Protein AF-A0A401Q6E5-F1 (afdb_monomer)

Sequence (167 aa):
METTYSIAKVCRTNKTCHPLEPDLTEIMATSNDYNELLFAWKGWRDASGKKMRTDFKRYVKLSNKAAKLNGHADTGAFWRSLYESKTFEADLENIYNQLKPLYLNLHAYVRRALHKKYGSKYVHLKGPIPAHLLGSMWAQSWNNIYKLVMPYPTASHVDATPQMVAQ

InterPro domains:
  IPR001548 Peptidase M2, peptidyl-dipeptidase A [PF01401] (1-167)
  IPR001548 Peptidase M2, peptidyl-dipeptidase A [PR00791] (92-119)
  IPR001548 Peptidase M2, peptidyl-dipeptidase A [PR00791] (127-148)
  IPR001548 Peptidase M2, peptidyl-dipeptidase A [PS52011] (1-167)
  IPR001548 Peptidase M2, peptidyl-dipeptidase A [PTHR10514] (1-167)

Radius of gyration: 21.02 Å; Cα contacts (8 Å, |Δi|>4): 144; chains: 1; bounding box: 51×47×59 Å

pLDDT: mean 96.76, std 4.0, range [72.31, 98.81]

Solvent-accessible surface area (backbone atoms only — not comparable to full-atom values): 9638 Å² total; per-residue (Å²): 97,68,67,51,53,76,70,27,51,36,65,48,96,88,67,55,64,37,35,58,77,63,53,40,49,48,45,28,33,66,60,88,49,71,65,61,26,43,47,48,43,50,35,45,42,61,49,25,55,62,70,35,51,65,58,50,57,52,47,54,55,51,45,28,50,53,22,42,76,71,77,27,90,26,44,68,54,48,62,53,52,77,69,75,50,95,51,52,71,59,54,52,52,51,55,49,60,69,44,41,66,59,50,52,53,52,49,52,54,46,44,51,34,48,22,71,73,66,30,69,93,71,31,48,92,89,56,75,74,63,61,51,76,29,23,25,82,76,44,84,51,55,72,53,40,40,88,66,58,55,91,59,85,84,59,88,75,96,72,61,64,70,65,61,74,73,108

Mean predicted aligned error: 3.94 Å

Foldseek 3Di:
DVVQQQPFWFADPVRDTHHVPPGLLCQLLADLDPVSLVSSLVSSCVRRVVVCVVVVVVVQVVQQVVCVVVPANGNVRVVVCVVVDPCVVVVVVVVCVVCVVVVVVVQLLVLVLNCVSVHCVQGPSPDGHDQSNQNGSRNPHNVSCCVSRPPDNPDDDDDCVVVVVVD

Organism: Scyliorhinus torazame (NCBI:txid75743)

Secondary structure (DSSP, 8-state):
-HHHHHT-EEE-TTS-EEEIIIIIHHHHHH---HHHHHHHHHHHIIIIIHHHHHHHHHHHHHHHHHHHHTT-SSHHHHHHHTT--TTHHHHHHHHHHHHHHHHHHHHHHHHHHHHHHH-TTT--TTSPPPTTSSSSTTSS--GGGHHHH-S-TTSPP---HHHHHT-

Structure (mmCIF, N/CA/C/O backbone):
data_AF-A0A401Q6E5-F1
#
_entry.id   AF-A0A401Q6E5-F1
#
loop_
_atom_site.group_PDB
_atom_site.id
_atom_site.type_symbol
_atom_site.label_atom_id
_atom_site.label_alt_id
_atom_site.label_comp_id
_atom_site.label_asym_id
_atom_site.label_entity_id
_atom_site.label_seq_id
_atom_site.pdbx_PDB_ins_code
_atom_site.Cartn_x
_atom_site.Cartn_y
_atom_site.Cartn_z
_atom_site.occupancy
_atom_site.B_iso_or_equiv
_atom_site.auth_seq_id
_atom_site.auth_comp_id
_atom_site.auth_asym_id
_atom_site.auth_atom_id
_atom_site.pdbx_PDB_model_num
ATOM 1 N N . MET A 1 1 ? -2.083 7.862 -17.997 1.00 95.62 1 MET A N 1
ATOM 2 C CA . MET A 1 1 ? -1.794 7.318 -16.645 1.00 95.62 1 MET A CA 1
ATOM 3 C C . MET A 1 1 ? -1.653 8.400 -15.579 1.00 95.62 1 MET A C 1
ATOM 5 O O . MET A 1 1 ? -2.499 8.408 -14.701 1.00 95.62 1 MET A O 1
ATOM 9 N N . GLU A 1 2 ? -0.681 9.320 -15.642 1.00 96.88 2 GLU A N 1
ATOM 10 C CA . GLU A 1 2 ? -0.496 10.370 -14.611 1.00 96.88 2 GLU A CA 1
ATOM 11 C C . GLU A 1 2 ? -1.758 11.200 -14.356 1.00 96.88 2 GLU A C 1
ATOM 13 O O . GLU A 1 2 ? -2.284 11.190 -13.250 1.00 96.88 2 GLU A O 1
ATOM 18 N N . THR A 1 3 ? -2.328 11.826 -15.392 1.00 97.19 3 THR A N 1
ATOM 19 C CA . THR A 1 3 ? -3.578 12.590 -15.258 1.00 97.19 3 THR A CA 1
ATOM 20 C C . THR A 1 3 ? -4.710 11.729 -14.704 1.00 97.19 3 THR A C 1
ATOM 22 O O . THR A 1 3 ? -5.419 12.161 -13.806 1.00 97.19 3 THR A O 1
ATOM 25 N N . THR A 1 4 ? -4.853 10.489 -15.193 1.00 96.75 4 THR A N 1
ATOM 26 C CA . THR A 1 4 ? -5.862 9.529 -14.713 1.00 96.75 4 THR A CA 1
ATOM 27 C C . THR A 1 4 ? -5.736 9.268 -13.217 1.00 96.75 4 THR A C 1
ATOM 29 O O . THR A 1 4 ? -6.756 9.136 -12.548 1.00 96.75 4 THR A O 1
ATOM 32 N N . TYR A 1 5 ? -4.508 9.185 -12.705 1.00 97.38 5 TYR A N 1
ATOM 33 C CA . TYR A 1 5 ? -4.236 9.039 -11.284 1.00 97.38 5 TYR A CA 1
ATOM 34 C C . TYR A 1 5 ? -4.592 10.325 -10.532 1.00 97.38 5 TYR A C 1
ATOM 36 O O . TYR A 1 5 ? -5.429 10.288 -9.637 1.00 97.38 5 TYR A O 1
ATOM 44 N N . SER A 1 6 ? -4.039 11.470 -10.935 1.00 96.75 6 SER A N 1
ATOM 45 C CA . SER A 1 6 ? -4.152 12.726 -10.181 1.00 96.75 6 SER A CA 1
ATOM 46 C C . SER A 1 6 ? -5.573 13.288 -10.102 1.00 96.75 6 SER A C 1
ATOM 48 O O . SER A 1 6 ? -5.916 13.926 -9.112 1.00 96.75 6 SER A O 1
ATOM 50 N N . ILE A 1 7 ? -6.415 13.064 -11.119 1.00 97.31 7 ILE A N 1
ATOM 51 C CA . ILE A 1 7 ? -7.795 13.589 -11.135 1.00 97.31 7 ILE A CA 1
ATOM 52 C C . ILE A 1 7 ? -8.842 12.574 -10.664 1.00 97.31 7 ILE A C 1
ATOM 54 O O . ILE A 1 7 ? -10.031 12.902 -10.628 1.00 97.31 7 ILE A O 1
ATOM 58 N N . ALA A 1 8 ? -8.450 11.330 -10.371 1.00 97.94 8 ALA A N 1
ATOM 59 C CA . ALA A 1 8 ? -9.398 10.314 -9.935 1.00 97.94 8 ALA A CA 1
ATOM 60 C C . ALA A 1 8 ? -10.039 10.711 -8.599 1.00 97.94 8 ALA A C 1
ATOM 62 O O . ALA A 1 8 ? -9.389 11.221 -7.689 1.00 97.94 8 ALA A O 1
ATOM 63 N N . LYS A 1 9 ? -11.342 10.447 -8.487 1.00 98.12 9 LYS A N 1
ATOM 64 C CA . LYS A 1 9 ? -12.130 10.678 -7.277 1.00 98.12 9 LYS A CA 1
ATOM 65 C C . LYS A 1 9 ? -13.053 9.494 -7.035 1.00 98.12 9 LYS A C 1
ATOM 67 O O . LYS A 1 9 ? -13.509 8.855 -7.987 1.00 98.12 9 LYS A O 1
ATOM 72 N N . VAL A 1 10 ? -13.347 9.227 -5.770 1.00 98.19 10 VAL A N 1
ATOM 73 C CA . VAL A 1 10 ? -14.247 8.159 -5.332 1.00 98.19 10 VAL A CA 1
ATOM 74 C C . VAL A 1 10 ? -15.513 8.786 -4.774 1.00 98.19 10 VAL A C 1
ATOM 76 O O . VAL A 1 10 ? -15.467 9.532 -3.801 1.00 98.19 10 VAL A O 1
ATOM 79 N N . CYS A 1 11 ? -16.651 8.494 -5.395 1.00 97.44 11 CYS A N 1
ATOM 80 C CA . CYS A 1 11 ? -17.917 9.124 -5.042 1.00 97.44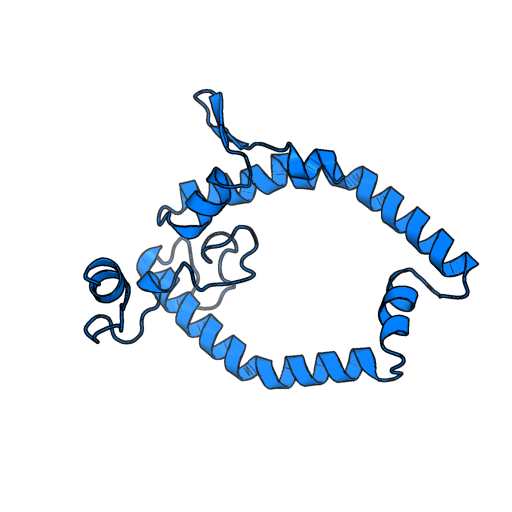 11 CYS A CA 1
ATOM 81 C C . CYS A 1 11 ? -18.787 8.216 -4.169 1.00 97.44 11 CYS A C 1
ATOM 83 O O . CYS A 1 11 ? -18.932 7.023 -4.437 1.00 97.44 11 CYS A O 1
ATOM 85 N N . ARG A 1 12 ? -19.386 8.803 -3.133 1.00 95.19 12 ARG A N 1
ATOM 86 C CA . ARG A 1 12 ? -20.440 8.197 -2.314 1.00 95.19 12 ARG A CA 1
ATOM 87 C C . ARG A 1 12 ? -21.785 8.253 -3.055 1.00 95.19 12 ARG A C 1
ATOM 89 O O . ARG A 1 12 ? -21.942 8.958 -4.052 1.00 95.19 12 ARG A O 1
ATOM 96 N N . THR A 1 13 ? -22.781 7.527 -2.549 1.00 92.69 13 THR A N 1
ATOM 97 C CA . THR A 1 13 ? -24.141 7.472 -3.128 1.00 92.69 13 THR A CA 1
ATOM 98 C C . THR A 1 13 ? -24.848 8.829 -3.139 1.00 92.69 13 THR A C 1
ATOM 100 O O . THR A 1 13 ? -25.616 9.117 -4.052 1.00 92.69 13 THR A O 1
ATOM 103 N N . ASN A 1 14 ? -24.534 9.699 -2.179 1.00 93.19 14 ASN A N 1
ATOM 104 C CA . ASN A 1 14 ? -25.024 11.077 -2.093 1.00 93.19 14 ASN A CA 1
ATOM 105 C C . ASN A 1 14 ? -24.293 12.061 -3.037 1.00 93.19 14 ASN A C 1
ATOM 107 O O . ASN A 1 14 ? -24.458 13.268 -2.898 1.00 93.19 14 ASN A O 1
ATOM 111 N N . LYS A 1 15 ? -23.482 11.559 -3.981 1.00 92.06 15 LYS A N 1
ATOM 112 C CA . LYS A 1 15 ? -22.684 12.326 -4.956 1.00 92.06 15 LYS A CA 1
ATOM 113 C C . LYS A 1 15 ? -21.513 13.135 -4.377 1.00 92.06 15 LYS A C 1
ATOM 115 O O . LYS A 1 15 ? -20.850 13.838 -5.134 1.00 92.06 15 LYS A O 1
ATOM 120 N N . THR A 1 16 ? -21.187 13.007 -3.090 1.00 96.00 16 THR A N 1
ATOM 121 C CA . THR A 1 16 ? -19.937 13.564 -2.546 1.00 96.00 16 THR A CA 1
ATOM 122 C C . THR A 1 16 ? -18.746 12.752 -3.057 1.00 96.00 16 THR A C 1
ATOM 124 O O . THR A 1 16 ? -18.722 11.533 -2.879 1.00 96.00 16 THR A O 1
ATOM 127 N N . CYS A 1 17 ? -17.759 13.404 -3.674 1.00 97.62 17 CYS A N 1
ATOM 128 C CA . CYS A 1 17 ? -16.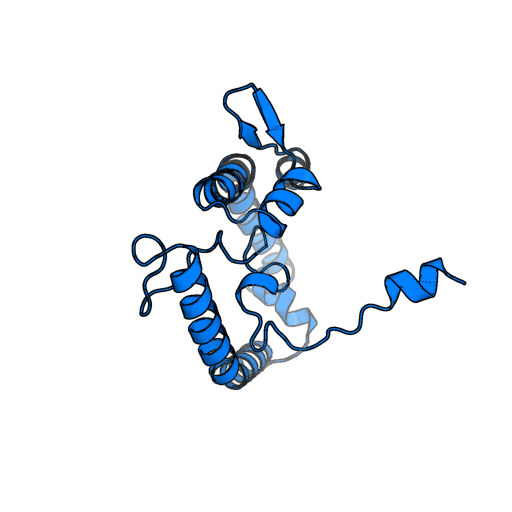598 12.747 -4.276 1.00 97.62 17 CYS A CA 1
ATOM 129 C C . CYS A 1 17 ? -15.294 13.133 -3.577 1.00 97.62 17 CYS A C 1
ATOM 131 O O . CYS A 1 17 ? -14.985 14.313 -3.473 1.00 97.62 17 CYS A O 1
ATOM 133 N N . HIS A 1 18 ? -14.519 12.119 -3.202 1.00 98.06 18 HIS A N 1
ATOM 134 C CA . HIS A 1 18 ? -13.276 12.223 -2.442 1.00 98.06 18 HIS A CA 1
ATOM 135 C C . HIS A 1 18 ? -12.073 12.018 -3.385 1.00 98.06 18 HIS A C 1
ATOM 137 O O . HIS A 1 18 ? -11.964 10.930 -3.969 1.00 98.06 18 HIS A O 1
ATOM 143 N N . PRO A 1 19 ? -11.208 13.023 -3.629 1.00 98.19 19 PRO A N 1
ATOM 144 C CA . PRO A 1 19 ? -9.896 12.812 -4.244 1.00 98.19 19 PRO A CA 1
ATOM 145 C C . PRO A 1 19 ? -8.984 11.969 -3.341 1.00 98.19 19 PRO A C 1
ATOM 147 O O . PRO A 1 19 ? -9.296 11.725 -2.178 1.00 98.19 19 PRO A O 1
ATOM 150 N N . LEU A 1 20 ? -7.846 11.515 -3.878 1.00 98.25 20 LEU A N 1
ATOM 151 C CA . LEU A 1 20 ? -6.863 10.780 -3.076 1.00 98.25 20 LEU A CA 1
ATOM 152 C C . LEU A 1 20 ? -6.358 11.622 -1.901 1.00 98.25 20 LEU A C 1
ATOM 154 O O . LEU A 1 20 ? -6.463 11.196 -0.757 1.00 98.25 20 LEU A O 1
ATOM 158 N N . GLU A 1 21 ? -5.847 12.810 -2.215 1.00 96.88 21 GLU A N 1
ATOM 159 C CA . GLU A 1 21 ? -5.317 13.760 -1.244 1.00 96.88 21 GLU A CA 1
ATOM 160 C C . GLU A 1 21 ? -6.247 14.980 -1.135 1.00 96.88 21 GLU A C 1
ATOM 162 O O . GLU A 1 21 ? -6.649 15.514 -2.178 1.00 96.88 21 GLU A O 1
ATOM 167 N N . PRO A 1 22 ? -6.559 15.454 0.086 1.00 97.06 22 PRO A N 1
ATOM 168 C CA . PRO A 1 22 ? -6.271 14.808 1.376 1.00 97.06 22 PRO A CA 1
ATOM 169 C C . PRO A 1 22 ? -7.301 13.723 1.756 1.00 97.06 22 PRO A C 1
ATOM 171 O O . PRO A 1 22 ? -7.005 12.856 2.571 1.00 97.06 22 PRO A O 1
ATOM 174 N N . ASP A 1 23 ? -8.496 13.750 1.157 1.00 98.31 23 ASP A N 1
ATOM 175 C CA . ASP A 1 23 ? -9.701 13.098 1.685 1.00 98.31 23 ASP A CA 1
ATOM 176 C C . ASP A 1 23 ? -9.571 11.577 1.888 1.00 98.31 23 ASP A C 1
ATOM 178 O O . ASP A 1 23 ? -9.779 11.068 2.991 1.00 98.31 23 ASP A O 1
ATOM 182 N N . LEU A 1 24 ? -9.240 10.808 0.841 1.00 98.50 24 LEU A N 1
ATOM 183 C CA . LEU A 1 24 ? -9.123 9.350 0.980 1.00 98.50 24 LEU A CA 1
ATOM 184 C C . LEU A 1 24 ? -7.921 8.957 1.841 1.00 98.50 24 LEU A C 1
ATOM 186 O O . LEU A 1 24 ? -8.002 7.962 2.562 1.00 98.50 24 LEU A O 1
ATOM 190 N N . THR A 1 25 ? -6.821 9.708 1.777 1.00 98.31 25 THR A N 1
ATOM 191 C CA . THR A 1 25 ? -5.650 9.497 2.636 1.00 98.31 25 THR A CA 1
ATOM 192 C C . THR A 1 25 ? -6.012 9.696 4.108 1.00 98.31 25 THR A C 1
ATOM 194 O O . THR A 1 25 ? -5.670 8.846 4.932 1.00 98.31 25 THR A O 1
ATOM 197 N N . GLU A 1 26 ? -6.782 10.732 4.439 1.00 98.25 26 GLU A N 1
ATOM 198 C CA . GLU A 1 26 ? -7.286 10.985 5.791 1.00 98.25 26 GLU A CA 1
ATOM 199 C C . GLU A 1 26 ? -8.240 9.881 6.260 1.00 98.25 26 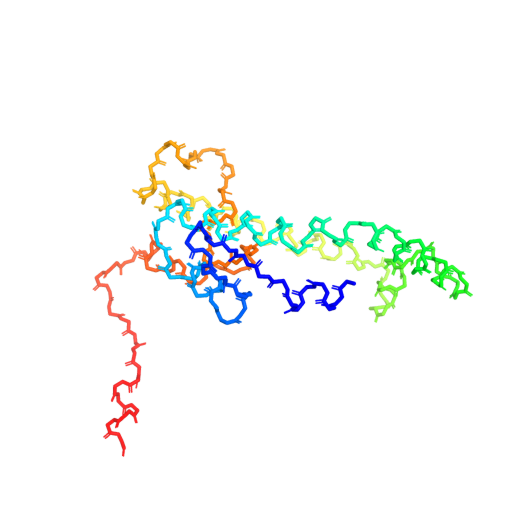GLU A C 1
ATOM 201 O O . GLU A 1 26 ? -8.066 9.354 7.363 1.00 98.25 26 GLU A O 1
ATOM 206 N N . ILE A 1 27 ? -9.187 9.452 5.413 1.00 98.44 27 ILE A N 1
ATOM 207 C CA . ILE A 1 27 ? -10.081 8.322 5.716 1.00 98.44 27 ILE A CA 1
ATOM 208 C C . ILE A 1 27 ? -9.264 7.066 6.042 1.00 98.44 27 ILE A C 1
ATOM 210 O O . ILE A 1 27 ? -9.503 6.422 7.064 1.00 98.44 27 ILE A O 1
ATOM 214 N N . MET A 1 28 ? -8.283 6.721 5.200 1.00 98.56 28 MET A N 1
ATOM 215 C CA . MET A 1 28 ? -7.445 5.535 5.403 1.00 98.56 28 MET A CA 1
ATOM 216 C C . MET A 1 28 ? -6.567 5.634 6.655 1.00 98.56 28 MET A C 1
ATOM 218 O O . MET A 1 28 ? -6.234 4.599 7.229 1.00 98.56 28 MET A O 1
ATOM 222 N N . ALA A 1 29 ? -6.168 6.842 7.060 1.00 98.19 29 ALA A N 1
ATOM 223 C CA . ALA A 1 29 ? -5.313 7.075 8.219 1.00 98.19 29 ALA A CA 1
ATOM 224 C C . ALA A 1 29 ? -6.081 7.085 9.549 1.00 98.19 29 ALA A C 1
ATOM 226 O O . ALA A 1 29 ? -5.530 6.678 10.571 1.00 98.19 29 ALA A O 1
ATOM 227 N N . THR A 1 30 ? -7.327 7.561 9.554 1.00 97.75 30 THR A N 1
ATOM 228 C CA . THR A 1 30 ? -8.047 7.902 10.794 1.00 97.75 30 THR A CA 1
ATOM 229 C C . THR A 1 30 ? -9.266 7.025 11.070 1.00 97.75 30 THR A C 1
ATOM 231 O O . THR A 1 30 ? -9.608 6.819 12.240 1.00 97.75 30 THR A O 1
ATOM 234 N N . SER A 1 31 ? -9.915 6.481 10.033 1.00 98.00 31 SER A N 1
ATOM 235 C CA . SER A 1 31 ? -11.118 5.673 10.216 1.00 98.00 31 SER A CA 1
ATOM 236 C C . SER A 1 31 ? -10.795 4.325 10.858 1.00 98.00 31 SER A C 1
ATOM 238 O O . SER A 1 31 ? -9.783 3.682 10.586 1.00 98.00 31 SER A O 1
ATOM 240 N N . ASN A 1 32 ? -11.704 3.889 11.725 1.00 97.31 32 ASN A N 1
ATOM 241 C CA . ASN A 1 32 ? -11.696 2.573 12.356 1.00 97.31 32 ASN A CA 1
ATOM 242 C C . ASN A 1 32 ? -12.922 1.740 11.948 1.00 97.31 32 ASN A C 1
ATOM 244 O O . ASN A 1 32 ? -13.187 0.704 12.565 1.00 97.31 32 ASN A O 1
ATOM 248 N N . ASP A 1 33 ? -13.694 2.209 10.962 1.00 98.38 33 ASP A N 1
ATOM 249 C CA . ASP A 1 33 ? -14.826 1.482 10.398 1.00 98.38 33 ASP A CA 1
ATOM 250 C C . ASP A 1 33 ? -14.364 0.622 9.216 1.00 98.38 33 ASP A C 1
ATOM 252 O O . ASP A 1 33 ? -13.783 1.101 8.242 1.00 98.38 33 ASP A O 1
ATOM 256 N N . TYR A 1 34 ? -14.635 -0.680 9.299 1.00 98.50 34 TYR A N 1
ATOM 257 C CA . TYR A 1 34 ? -14.203 -1.641 8.285 1.00 98.50 34 TYR A CA 1
ATOM 258 C C . TYR A 1 34 ? -14.768 -1.318 6.893 1.00 98.50 34 TYR A C 1
ATOM 260 O O . TYR A 1 34 ? -14.056 -1.405 5.892 1.00 98.50 34 TYR A O 1
ATOM 268 N N . ASN A 1 35 ? -16.050 -0.953 6.815 1.00 98.31 35 ASN A N 1
ATOM 269 C CA . ASN A 1 35 ? -16.732 -0.726 5.544 1.00 98.31 35 ASN A CA 1
ATOM 270 C C . ASN A 1 35 ? -16.318 0.605 4.915 1.00 98.31 35 ASN A C 1
ATOM 272 O O . ASN A 1 35 ? -16.223 0.688 3.692 1.00 98.31 35 ASN A O 1
ATOM 276 N N . GLU A 1 36 ? -16.039 1.625 5.723 1.00 98.44 36 GLU A N 1
ATOM 277 C CA . GLU A 1 36 ? -15.510 2.903 5.256 1.00 98.44 36 GLU A CA 1
ATOM 278 C C . GLU A 1 36 ? -14.103 2.753 4.670 1.00 98.44 36 GLU A C 1
ATOM 280 O O . GLU A 1 36 ? -13.845 3.210 3.552 1.00 98.44 36 GLU A O 1
ATOM 285 N N . LEU A 1 37 ? -13.222 2.026 5.362 1.00 98.75 37 LEU A N 1
ATOM 286 C CA . LEU A 1 37 ? -11.890 1.696 4.855 1.00 98.75 37 LEU A CA 1
ATOM 287 C C . LEU A 1 37 ? -11.972 0.869 3.565 1.00 98.75 37 LEU A C 1
ATOM 289 O O . LEU A 1 37 ? -11.250 1.128 2.600 1.00 98.75 37 LEU A O 1
ATOM 293 N N . LEU A 1 38 ? -12.884 -0.107 3.505 1.00 98.69 38 LEU A N 1
ATOM 294 C CA . LEU A 1 38 ? -13.104 -0.911 2.304 1.00 98.69 38 LEU A CA 1
ATOM 295 C C . LEU A 1 38 ? -13.640 -0.068 1.137 1.00 98.69 38 LEU A C 1
ATOM 297 O O . LEU A 1 38 ? -13.192 -0.251 0.002 1.00 98.69 38 LEU A O 1
ATOM 301 N N . PHE A 1 39 ? -14.567 0.857 1.400 1.00 98.44 39 PHE A N 1
ATOM 302 C CA . PHE A 1 39 ? -15.084 1.808 0.415 1.00 98.44 39 PHE A CA 1
ATOM 303 C C . PHE A 1 39 ? -13.949 2.635 -0.193 1.00 98.44 39 PHE A C 1
ATOM 305 O O . PHE A 1 39 ? -13.812 2.658 -1.418 1.00 98.44 39 PHE A O 1
ATOM 312 N N . ALA A 1 40 ? -13.107 3.251 0.640 1.00 98.62 40 ALA A N 1
ATOM 313 C CA . ALA A 1 40 ? -11.988 4.068 0.183 1.00 98.62 40 ALA A CA 1
ATOM 314 C C . ALA A 1 40 ? -10.975 3.235 -0.620 1.00 98.62 40 ALA A C 1
ATOM 316 O O . ALA A 1 40 ? -10.643 3.569 -1.760 1.00 98.62 40 ALA A O 1
ATOM 317 N N . TRP A 1 41 ? -10.543 2.098 -0.068 1.00 98.81 41 TRP A N 1
ATOM 318 C CA . TRP A 1 41 ? -9.529 1.232 -0.671 1.00 98.81 41 TRP A CA 1
ATOM 319 C C . TRP A 1 41 ? -9.963 0.643 -2.014 1.00 98.81 41 TRP A C 1
ATOM 321 O O . TRP A 1 41 ? -9.188 0.643 -2.981 1.00 98.81 41 TRP A O 1
ATOM 331 N N . LYS A 1 42 ? -11.193 0.119 -2.083 1.00 98.69 42 LYS A N 1
ATOM 332 C CA . LYS A 1 42 ? -11.742 -0.493 -3.298 1.00 98.69 42 LYS A CA 1
ATOM 333 C C . LYS A 1 42 ? -12.106 0.583 -4.311 1.00 98.69 42 LYS A C 1
ATOM 335 O O . LYS A 1 42 ? -11.708 0.483 -5.470 1.00 98.69 42 LYS A O 1
ATOM 340 N N . GLY A 1 43 ? -12.803 1.626 -3.863 1.00 98.31 43 GLY A N 1
ATOM 341 C CA . GLY A 1 43 ? -13.217 2.742 -4.701 1.00 98.31 43 GLY A CA 1
ATOM 342 C C . GLY A 1 43 ? -12.033 3.392 -5.404 1.00 98.31 43 GLY A C 1
ATOM 343 O O . GLY A 1 43 ? -12.107 3.638 -6.606 1.00 98.31 43 GLY A O 1
ATOM 344 N N . TRP A 1 44 ? -10.905 3.580 -4.708 1.00 98.50 44 TRP A N 1
ATOM 345 C CA . TRP A 1 44 ? -9.699 4.136 -5.320 1.00 98.50 44 TRP A CA 1
ATOM 346 C C . TRP A 1 44 ? -9.178 3.263 -6.463 1.00 98.50 44 TRP A C 1
ATOM 348 O O . TRP A 1 44 ? -8.902 3.762 -7.554 1.00 98.50 44 TRP A O 1
ATOM 358 N N . ARG A 1 45 ? -9.096 1.945 -6.249 1.00 98.50 45 ARG A N 1
ATOM 359 C CA . ARG A 1 45 ? -8.639 0.976 -7.260 1.00 98.50 45 ARG A CA 1
ATOM 360 C C . ARG A 1 45 ? -9.570 0.914 -8.470 1.00 98.50 45 ARG A C 1
ATOM 362 O O . ARG A 1 45 ? -9.089 0.794 -9.599 1.00 98.50 45 ARG A O 1
ATOM 369 N N . ASP A 1 46 ? -10.874 1.043 -8.249 1.00 98.12 46 ASP A N 1
ATOM 370 C CA . ASP A 1 46 ? -11.880 1.084 -9.312 1.00 98.12 46 ASP A CA 1
ATOM 371 C C . ASP A 1 46 ? -11.822 2.400 -10.110 1.00 98.12 46 ASP A C 1
ATOM 373 O O . ASP A 1 46 ? -11.901 2.385 -11.342 1.00 98.12 46 ASP A O 1
ATOM 377 N N . ALA A 1 47 ? -11.648 3.538 -9.431 1.00 97.62 47 ALA A N 1
ATOM 378 C CA . ALA A 1 47 ? -11.649 4.864 -10.045 1.00 97.62 47 ALA A CA 1
ATOM 379 C C . ALA A 1 47 ? -10.348 5.194 -10.794 1.00 97.62 47 ALA A C 1
ATOM 381 O O . ALA A 1 47 ? -10.411 5.872 -11.825 1.00 97.62 47 ALA A O 1
ATOM 382 N N . SER A 1 48 ? -9.200 4.713 -10.299 1.00 96.81 48 SER A N 1
ATOM 383 C CA . SER A 1 48 ? -7.871 4.947 -10.878 1.00 96.81 48 SER A CA 1
ATOM 384 C C . SER A 1 48 ? -7.324 3.692 -11.575 1.00 96.81 48 SER A C 1
ATOM 386 O O . SER A 1 48 ? -7.299 3.618 -12.806 1.00 96.81 48 SER A O 1
ATOM 388 N N . GLY A 1 49 ? -6.928 2.674 -10.806 1.00 95.75 49 GLY A N 1
ATOM 389 C CA . GLY A 1 49 ? -6.182 1.498 -11.265 1.00 95.75 49 GLY A CA 1
ATOM 390 C C . GLY A 1 49 ? -6.822 0.774 -12.447 1.00 95.75 49 GLY A C 1
ATOM 391 O O . GLY A 1 49 ? -6.151 0.485 -13.441 1.00 95.75 49 GLY A O 1
ATOM 392 N N . LYS A 1 50 ? -8.139 0.546 -12.396 1.00 96.81 50 LYS A N 1
ATOM 393 C CA . LYS A 1 50 ? -8.882 -0.117 -13.479 1.00 96.81 50 LYS A CA 1
ATOM 394 C C . LYS A 1 50 ? -8.764 0.623 -14.815 1.00 96.81 50 LYS A C 1
ATOM 396 O O . LYS A 1 50 ? -8.640 -0.028 -15.853 1.00 96.81 50 LYS A O 1
ATOM 401 N N . LYS A 1 51 ? -8.757 1.960 -14.797 1.00 96.81 51 LYS A N 1
ATOM 402 C CA . LYS A 1 51 ? -8.664 2.804 -16.001 1.00 96.81 51 LYS A CA 1
ATOM 403 C C . LYS A 1 51 ? -7.258 2.825 -16.598 1.00 96.81 51 LYS A C 1
ATOM 405 O O . LYS A 1 51 ? -7.115 2.980 -17.803 1.00 96.81 51 LYS A O 1
ATOM 410 N N . MET A 1 52 ? -6.225 2.612 -15.783 1.00 97.44 52 MET A N 1
ATOM 411 C CA . MET A 1 52 ? -4.827 2.643 -16.233 1.00 97.44 52 MET A CA 1
ATOM 412 C C . MET A 1 52 ? -4.343 1.322 -16.851 1.00 97.44 52 MET A C 1
ATOM 414 O O . MET A 1 52 ? -3.266 1.282 -17.440 1.00 97.44 52 MET A O 1
ATOM 418 N N . ARG A 1 53 ? -5.119 0.232 -16.758 1.00 97.00 53 ARG A N 1
ATOM 419 C CA . ARG A 1 53 ? -4.688 -1.113 -17.185 1.00 97.00 53 ARG A CA 1
ATOM 420 C C . ARG A 1 53 ? -4.233 -1.178 -18.647 1.00 97.00 53 ARG A C 1
ATOM 422 O O . ARG A 1 53 ? -3.231 -1.829 -18.939 1.00 97.00 53 ARG A O 1
ATOM 429 N N . THR A 1 54 ? -4.981 -0.571 -19.568 1.00 97.69 54 THR A N 1
ATOM 430 C CA . THR A 1 54 ? -4.670 -0.626 -21.008 1.00 97.69 54 THR A CA 1
ATOM 431 C C . THR A 1 54 ? -3.412 0.175 -21.325 1.00 97.69 54 THR A C 1
ATOM 433 O O . THR A 1 54 ? -2.502 -0.353 -21.969 1.00 97.69 54 THR A O 1
ATOM 436 N N . ASP A 1 55 ? -3.320 1.395 -20.797 1.00 98.06 55 ASP A N 1
ATOM 437 C CA . ASP A 1 55 ? -2.136 2.242 -20.936 1.00 98.06 55 ASP A CA 1
ATOM 438 C C . ASP A 1 55 ? -0.892 1.555 -20.373 1.00 98.06 55 ASP A C 1
ATOM 440 O O . ASP A 1 55 ? 0.146 1.548 -21.029 1.00 98.06 55 ASP A O 1
ATOM 444 N N . PHE A 1 56 ? -0.996 0.906 -19.208 1.00 98.38 56 PHE A N 1
ATOM 445 C CA . PHE A 1 56 ? 0.137 0.234 -18.572 1.00 98.38 56 PHE A CA 1
ATOM 446 C C . PHE A 1 56 ? 0.687 -0.912 -19.433 1.00 98.38 56 PHE A C 1
ATOM 448 O O . PHE A 1 56 ? 1.899 -1.046 -19.595 1.00 98.38 56 PHE A O 1
ATOM 455 N N . LYS A 1 57 ? -0.184 -1.700 -20.082 1.00 98.50 57 LYS A N 1
ATOM 456 C CA . LYS A 1 57 ? 0.251 -2.731 -21.045 1.00 98.50 57 LYS A CA 1
ATOM 457 C C . LYS A 1 57 ? 1.036 -2.123 -22.208 1.00 98.50 57 LYS A C 1
ATOM 459 O O . LYS A 1 57 ? 2.056 -2.672 -22.629 1.00 98.50 57 LYS A O 1
ATOM 464 N N . ARG A 1 58 ? 0.560 -0.995 -22.747 1.00 98.38 58 ARG A N 1
ATOM 465 C CA . ARG A 1 58 ? 1.240 -0.298 -23.845 1.00 98.38 58 ARG A CA 1
ATOM 466 C C . ARG A 1 58 ? 2.561 0.311 -23.381 1.00 98.38 58 ARG A C 1
ATOM 468 O O . ARG A 1 58 ? 3.552 0.171 -24.095 1.00 98.38 58 ARG A O 1
ATOM 475 N N . TYR A 1 59 ? 2.577 0.916 -22.199 1.00 98.50 59 TYR A N 1
ATOM 476 C CA . TYR A 1 59 ? 3.761 1.463 -21.545 1.00 98.50 59 TYR A CA 1
ATOM 477 C C . TYR A 1 59 ? 4.859 0.407 -21.413 1.00 98.50 59 TYR A C 1
ATOM 479 O O . TYR A 1 59 ? 5.954 0.632 -21.917 1.00 98.50 59 TYR A O 1
ATOM 487 N N . VAL A 1 60 ? 4.558 -0.777 -20.867 1.00 98.69 60 VAL A N 1
ATOM 488 C CA . VAL A 1 60 ? 5.546 -1.864 -20.730 1.00 98.69 60 VAL A CA 1
ATOM 489 C C . VAL A 1 60 ? 6.126 -2.262 -22.090 1.00 98.69 60 VAL A C 1
ATOM 491 O O . VAL A 1 60 ? 7.340 -2.389 -22.232 1.00 98.69 60 VAL A O 1
ATOM 494 N N . LYS A 1 61 ? 5.286 -2.400 -23.129 1.00 98.69 61 LYS A N 1
ATOM 495 C CA . LYS A 1 61 ? 5.757 -2.731 -24.487 1.00 98.69 61 LYS A CA 1
ATOM 496 C C . LYS A 1 61 ? 6.706 -1.667 -25.044 1.00 98.69 61 LYS A C 1
ATOM 498 O O . LYS A 1 61 ? 7.714 -2.013 -25.656 1.00 98.69 61 LYS A O 1
ATOM 503 N N . LEU A 1 62 ? 6.364 -0.390 -24.884 1.00 98.75 62 LEU A N 1
ATOM 504 C CA . LEU A 1 62 ? 7.167 0.722 -25.397 1.00 98.75 62 LEU A CA 1
ATOM 505 C C . LEU A 1 62 ? 8.462 0.903 -24.604 1.00 98.75 62 LEU A C 1
ATOM 507 O O . LEU A 1 62 ? 9.521 1.044 -25.209 1.00 98.75 62 LEU A O 1
ATOM 511 N N . SER A 1 63 ? 8.383 0.830 -23.278 1.00 98.69 63 SER A N 1
ATOM 512 C CA . SER A 1 63 ? 9.533 0.942 -22.386 1.00 98.69 63 SER A CA 1
ATOM 513 C C . SER A 1 63 ? 10.548 -0.170 -22.668 1.00 98.69 63 SER A C 1
ATOM 515 O O . SER A 1 63 ? 11.714 0.121 -22.925 1.00 98.69 63 SER A O 1
ATOM 517 N N . ASN A 1 64 ? 10.091 -1.423 -22.799 1.00 98.81 64 ASN A N 1
ATOM 518 C CA . ASN A 1 64 ? 10.971 -2.537 -23.156 1.00 98.81 64 ASN A CA 1
ATOM 519 C C . ASN A 1 64 ? 11.586 -2.375 -24.554 1.00 98.81 64 ASN A C 1
ATOM 521 O O . ASN A 1 64 ? 12.727 -2.776 -24.766 1.00 98.81 64 ASN A O 1
ATOM 525 N N . LYS A 1 65 ? 10.858 -1.797 -25.523 1.00 98.75 65 LYS A N 1
ATOM 526 C CA . LYS A 1 65 ? 11.421 -1.505 -26.852 1.00 98.75 65 LYS A CA 1
ATOM 527 C C . LYS A 1 65 ? 12.574 -0.505 -26.744 1.00 98.75 65 LYS A C 1
ATOM 529 O O . LYS A 1 65 ? 13.610 -0.730 -27.358 1.00 98.75 65 LYS A O 1
ATOM 534 N N . ALA A 1 66 ? 12.403 0.567 -25.972 1.00 98.75 66 ALA A N 1
ATOM 535 C CA . ALA A 1 66 ? 13.453 1.558 -25.755 1.00 98.75 66 ALA A CA 1
ATOM 536 C C . ALA A 1 66 ? 14.672 0.946 -25.046 1.00 98.75 66 ALA A C 1
ATOM 538 O O . ALA A 1 66 ? 15.791 1.139 -25.506 1.00 98.75 66 ALA A O 1
ATOM 539 N N . ALA A 1 67 ? 14.465 0.146 -23.996 1.00 98.69 67 ALA A N 1
ATOM 540 C CA . ALA A 1 67 ? 15.551 -0.536 -23.290 1.00 98.69 67 ALA A CA 1
ATOM 541 C C . ALA A 1 67 ? 16.369 -1.448 -24.224 1.00 98.69 67 ALA A C 1
ATOM 543 O O . ALA A 1 67 ? 17.596 -1.371 -24.244 1.00 98.69 67 ALA A O 1
ATOM 544 N N . LYS A 1 68 ? 15.692 -2.227 -25.079 1.00 98.69 68 LYS A N 1
ATOM 545 C CA . LYS A 1 68 ? 16.339 -3.094 -26.081 1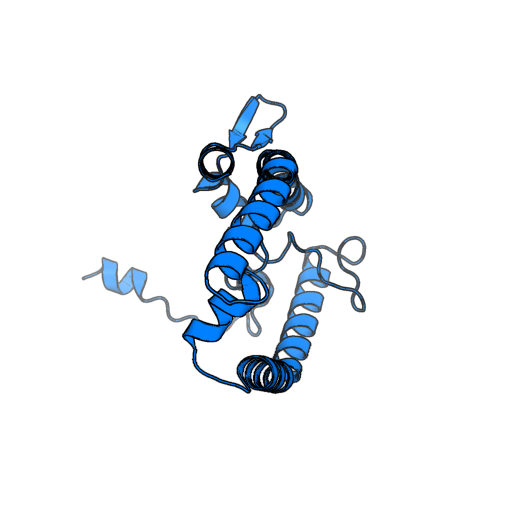.00 98.69 68 LYS A CA 1
ATOM 546 C C . LYS A 1 68 ? 17.146 -2.329 -27.121 1.00 98.69 68 LYS A C 1
ATOM 548 O O . LYS A 1 68 ? 18.230 -2.770 -27.483 1.00 98.69 68 LYS A O 1
ATOM 553 N N . LEU A 1 69 ? 16.649 -1.179 -27.580 1.00 98.56 69 LEU A N 1
ATOM 554 C CA . LEU A 1 69 ? 17.393 -0.307 -28.499 1.00 98.56 69 LEU A CA 1
ATOM 555 C C . LEU A 1 69 ? 18.659 0.285 -27.862 1.00 98.56 69 LEU A C 1
ATOM 557 O O . LEU A 1 69 ? 19.575 0.651 -28.587 1.00 98.56 69 LEU A O 1
ATOM 561 N N . ASN A 1 70 ? 18.721 0.338 -26.531 1.00 98.25 70 ASN A N 1
ATOM 562 C CA . ASN A 1 70 ? 19.881 0.795 -25.767 1.00 98.25 70 ASN A CA 1
ATOM 563 C C . 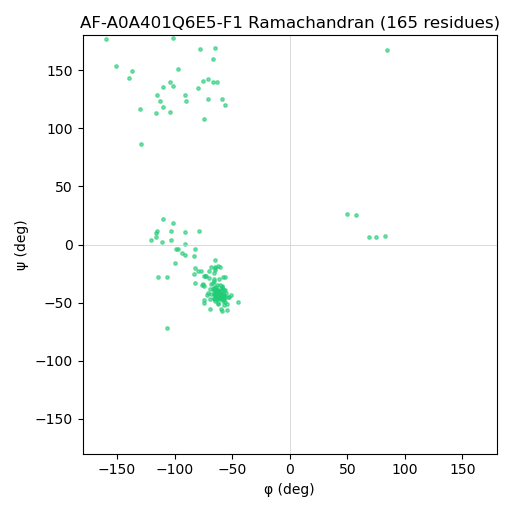ASN A 1 70 ? 20.713 -0.371 -25.194 1.00 98.25 70 ASN A C 1
ATOM 565 O O . ASN A 1 70 ? 21.478 -0.176 -24.260 1.00 98.25 70 ASN A O 1
ATOM 569 N N . GLY A 1 71 ? 20.561 -1.592 -25.722 1.00 98.19 71 GLY A N 1
ATOM 570 C CA . GLY A 1 71 ? 21.403 -2.736 -25.352 1.00 98.19 71 GLY A CA 1
ATOM 571 C C . GLY A 1 71 ? 21.008 -3.478 -24.069 1.00 98.19 71 GLY A C 1
ATOM 572 O O . GLY A 1 71 ? 21.726 -4.385 -23.657 1.00 98.19 71 GLY A O 1
ATOM 573 N N . HIS A 1 72 ? 19.866 -3.161 -23.450 1.00 98.50 72 HIS A N 1
ATOM 574 C CA . HIS A 1 72 ? 19.360 -3.879 -22.273 1.00 98.50 72 HIS A CA 1
ATOM 575 C C . HIS A 1 72 ? 18.318 -4.945 -22.649 1.00 98.50 72 HIS A C 1
ATOM 577 O O . HIS A 1 72 ? 17.572 -4.795 -23.615 1.00 98.50 72 HIS A O 1
ATOM 583 N N . ALA A 1 73 ? 18.208 -6.018 -21.859 1.00 98.12 73 ALA A N 1
ATOM 584 C CA . ALA A 1 73 ? 17.242 -7.095 -22.120 1.00 98.12 73 ALA A CA 1
ATOM 585 C C . ALA A 1 73 ? 15.773 -6.627 -22.019 1.00 98.12 73 ALA A C 1
ATOM 587 O O . ALA A 1 73 ? 14.925 -7.005 -22.836 1.00 98.12 73 ALA A O 1
ATOM 588 N N . ASP A 1 74 ? 15.485 -5.781 -21.028 1.00 98.69 74 ASP A N 1
ATOM 589 C CA . ASP A 1 74 ? 14.188 -5.168 -20.754 1.00 98.69 74 ASP A CA 1
ATOM 590 C C . ASP A 1 74 ? 14.358 -3.903 -19.890 1.00 98.69 74 ASP A C 1
ATOM 592 O O . ASP A 1 74 ? 15.470 -3.544 -19.489 1.00 98.69 74 ASP A O 1
ATOM 596 N N . THR A 1 75 ? 13.255 -3.205 -19.608 1.00 98.62 75 THR A N 1
ATOM 597 C CA . THR A 1 75 ? 13.252 -2.005 -18.759 1.00 98.62 75 THR A CA 1
ATOM 598 C C . THR A 1 75 ? 13.774 -2.279 -17.350 1.00 98.62 75 THR A C 1
ATOM 600 O O . THR A 1 75 ? 14.445 -1.427 -16.775 1.00 98.62 75 THR A O 1
ATOM 603 N N . GLY A 1 76 ? 13.497 -3.456 -16.785 1.00 98.25 76 GLY A N 1
ATOM 604 C CA . GLY A 1 76 ? 13.978 -3.820 -15.456 1.00 98.25 76 GLY A CA 1
ATOM 605 C C . GLY A 1 76 ? 15.499 -3.958 -15.424 1.00 98.25 76 GLY A C 1
ATOM 606 O O . GLY A 1 76 ? 16.130 -3.461 -14.496 1.00 98.25 76 GLY A O 1
ATOM 607 N N . ALA A 1 77 ? 16.092 -4.578 -16.445 1.00 98.31 77 ALA A N 1
ATOM 608 C CA . ALA A 1 77 ? 17.541 -4.676 -16.597 1.00 98.31 77 ALA A CA 1
ATOM 609 C C . ALA A 1 77 ? 18.196 -3.292 -16.728 1.00 98.31 77 ALA A C 1
ATOM 611 O O . ALA A 1 77 ? 19.238 -3.056 -16.122 1.00 98.31 77 ALA A O 1
ATOM 612 N N . PHE A 1 78 ? 17.567 -2.367 -17.463 1.00 98.44 78 PHE A N 1
ATOM 613 C CA . PHE A 1 78 ? 18.011 -0.971 -17.536 1.00 98.44 78 PHE A CA 1
ATOM 614 C C . PHE A 1 78 ? 17.945 -0.262 -16.173 1.00 98.44 78 PHE A C 1
ATOM 616 O O . PHE A 1 78 ? 18.888 0.410 -15.775 1.00 98.44 78 PHE A O 1
ATOM 623 N N . TRP A 1 79 ? 16.866 -0.426 -15.404 1.00 98.56 79 TRP A N 1
ATOM 624 C CA . TRP A 1 79 ? 16.784 0.190 -14.073 1.00 98.56 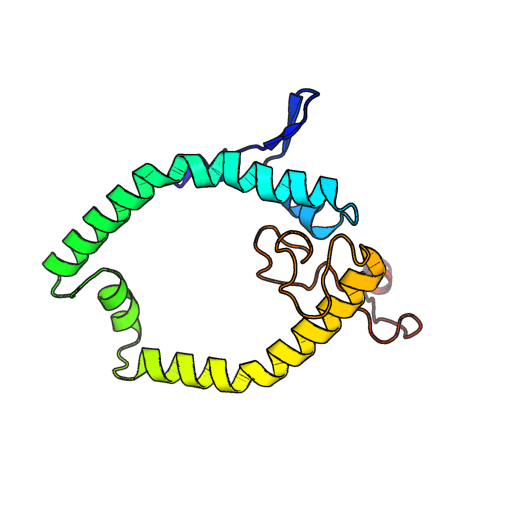79 TRP A CA 1
ATOM 625 C C . TRP A 1 79 ? 17.808 -0.381 -13.093 1.00 98.56 79 TRP A C 1
ATOM 627 O O . TRP A 1 79 ? 18.405 0.368 -12.325 1.00 98.56 79 TRP A O 1
ATOM 637 N N . ARG A 1 80 ? 18.044 -1.696 -13.130 1.00 98.38 80 ARG A N 1
ATOM 638 C CA . ARG A 1 80 ? 19.035 -2.343 -12.261 1.00 98.38 80 ARG A CA 1
ATOM 639 C C . ARG A 1 80 ? 20.471 -1.978 -12.630 1.00 98.38 80 ARG A C 1
ATOM 641 O O . ARG A 1 80 ? 21.307 -1.916 -11.733 1.00 98.38 80 ARG A O 1
ATOM 648 N N . SER A 1 81 ? 20.767 -1.674 -13.898 1.00 97.88 81 SER A N 1
ATOM 649 C CA . SER A 1 81 ? 22.129 -1.290 -14.296 1.00 97.88 81 SER A CA 1
ATOM 650 C C . SER A 1 81 ? 22.602 0.019 -13.666 1.00 97.88 81 SER A C 1
ATOM 652 O O . SER A 1 81 ? 23.804 0.212 -13.556 1.00 97.88 81 SER A O 1
ATOM 654 N N . LEU A 1 82 ? 21.690 0.880 -13.197 1.00 97.88 82 LEU A N 1
ATOM 655 C CA . LEU A 1 82 ? 22.031 2.129 -12.500 1.00 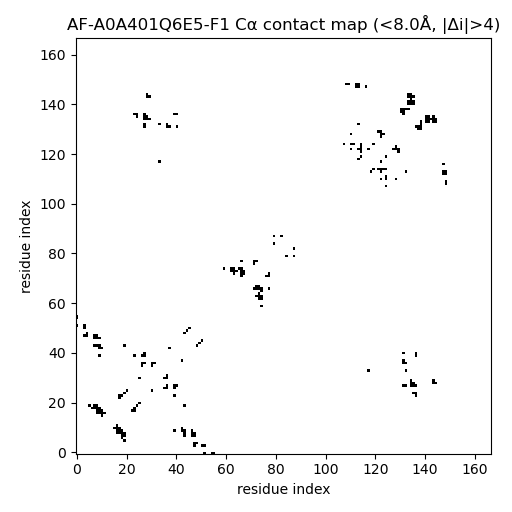97.88 82 LEU A CA 1
ATOM 656 C C . LEU A 1 82 ? 22.796 1.911 -11.184 1.00 97.88 82 LEU A C 1
ATOM 658 O O . LEU A 1 82 ? 23.415 2.840 -10.680 1.00 97.88 82 LEU A O 1
ATOM 662 N N . TYR A 1 83 ? 22.742 0.701 -10.625 1.00 98.12 83 TYR A N 1
ATOM 663 C CA . TYR A 1 83 ? 23.461 0.328 -9.406 1.00 98.12 83 TYR A CA 1
ATOM 664 C C . TYR A 1 83 ? 24.822 -0.322 -9.682 1.00 98.12 83 TYR A C 1
ATOM 666 O O . TYR A 1 83 ? 25.541 -0.619 -8.733 1.00 98.12 83 TYR A O 1
ATOM 674 N N . GLU A 1 84 ? 25.141 -0.612 -10.950 1.00 97.81 84 GLU A N 1
ATOM 675 C CA . GLU A 1 84 ? 26.413 -1.206 -11.395 1.00 97.81 84 GLU A CA 1
ATOM 676 C C . GLU A 1 84 ? 26.844 -2.470 -10.616 1.00 97.81 84 GLU A C 1
ATOM 678 O O . GLU A 1 84 ? 28.021 -2.818 -10.550 1.00 97.81 84 GLU A O 1
ATOM 683 N N . SER A 1 85 ? 25.878 -3.205 -10.052 1.00 98.00 85 SER A N 1
ATOM 684 C CA . SER A 1 85 ? 26.124 -4.390 -9.228 1.00 98.00 85 SER A CA 1
ATOM 685 C C . SER A 1 85 ? 25.631 -5.661 -9.913 1.00 98.00 85 SER A C 1
ATOM 687 O O . SER A 1 85 ? 24.451 -5.810 -10.235 1.00 98.00 85 SER A O 1
ATOM 689 N N . LYS A 1 86 ? 26.544 -6.625 -10.088 1.00 96.94 86 LYS A N 1
ATOM 690 C CA . LYS A 1 86 ? 26.226 -7.962 -10.621 1.00 96.94 86 LYS A CA 1
ATOM 691 C C . LYS A 1 86 ? 25.413 -8.811 -9.640 1.00 96.94 86 LYS A C 1
ATOM 693 O O . LYS A 1 86 ? 24.739 -9.741 -10.070 1.00 96.94 86 LYS A O 1
ATOM 698 N N . THR A 1 87 ? 25.486 -8.508 -8.345 1.00 98.12 87 THR A N 1
ATOM 699 C CA . THR A 1 87 ? 24.818 -9.246 -7.263 1.00 98.12 87 THR A CA 1
ATOM 700 C C . THR A 1 87 ? 23.571 -8.539 -6.745 1.00 98.12 87 THR A C 1
ATOM 702 O O . THR A 1 87 ? 22.932 -9.060 -5.840 1.00 98.12 87 THR A O 1
ATOM 705 N N . PHE A 1 88 ? 23.172 -7.411 -7.346 1.00 98.19 88 PHE A N 1
ATOM 706 C CA . PHE A 1 88 ? 22.094 -6.542 -6.864 1.00 98.19 88 PHE A CA 1
ATOM 707 C C . PHE A 1 88 ? 20.823 -7.290 -6.426 1.00 98.19 88 PHE A C 1
ATOM 709 O O . PHE A 1 88 ? 20.313 -7.063 -5.334 1.00 98.19 88 PHE A O 1
ATOM 716 N N . GLU A 1 89 ? 20.317 -8.208 -7.255 1.00 98.38 89 GLU A N 1
ATOM 717 C CA . GLU A 1 89 ? 19.115 -8.989 -6.925 1.00 98.38 89 GLU A CA 1
ATOM 718 C C . GLU A 1 89 ? 19.336 -9.923 -5.720 1.00 98.38 89 GLU A C 1
ATOM 720 O O . GLU A 1 89 ? 18.478 -10.010 -4.843 1.00 98.38 89 GLU A O 1
ATOM 725 N N . ALA A 1 90 ? 20.498 -10.578 -5.645 1.00 98.69 90 ALA A N 1
ATOM 726 C CA . ALA A 1 90 ? 20.854 -11.467 -4.540 1.00 98.69 90 ALA A CA 1
ATOM 727 C C . ALA A 1 90 ? 21.078 -10.696 -3.230 1.00 98.69 90 ALA A C 1
ATOM 729 O O . ALA A 1 90 ? 20.663 -11.156 -2.166 1.00 98.69 90 ALA A O 1
ATOM 730 N N . ASP A 1 91 ? 21.680 -9.508 -3.306 1.00 98.62 91 ASP A N 1
ATOM 731 C CA . ASP A 1 91 ? 21.913 -8.640 -2.152 1.00 98.62 91 ASP A CA 1
ATOM 732 C C . ASP A 1 91 ? 20.579 -8.173 -1.543 1.00 98.62 91 ASP A C 1
ATOM 734 O O . ASP A 1 91 ? 20.389 -8.249 -0.326 1.00 98.62 91 ASP A O 1
ATOM 738 N N . LEU A 1 92 ? 19.611 -7.773 -2.380 1.00 98.56 92 LEU A N 1
ATOM 739 C CA . LEU A 1 92 ? 18.265 -7.397 -1.932 1.00 98.56 92 LEU A CA 1
ATOM 740 C C . LEU A 1 92 ? 17.496 -8.572 -1.312 1.00 98.56 92 LEU A C 1
ATOM 742 O O . LEU A 1 92 ? 16.865 -8.402 -0.266 1.00 98.56 92 LEU A O 1
ATOM 746 N N . GLU A 1 93 ? 17.562 -9.761 -1.915 1.00 98.69 93 GLU A N 1
ATOM 747 C CA . GLU A 1 93 ? 16.944 -10.976 -1.364 1.00 98.69 93 GLU A CA 1
ATOM 748 C C . GLU A 1 93 ? 17.566 -11.355 -0.009 1.00 98.69 93 GLU A C 1
ATOM 750 O O . GLU A 1 93 ? 16.859 -11.735 0.929 1.00 98.69 93 GLU A O 1
ATOM 755 N N . ASN A 1 94 ? 18.884 -11.202 0.145 1.00 98.75 94 ASN A N 1
ATOM 756 C CA . ASN A 1 94 ? 19.569 -11.449 1.412 1.00 98.75 94 ASN A CA 1
ATOM 757 C C . ASN A 1 94 ? 19.099 -10.475 2.506 1.00 98.75 94 ASN A C 1
ATOM 759 O O . ASN A 1 94 ? 18.733 -10.905 3.601 1.00 98.75 94 ASN A O 1
ATOM 763 N N . ILE A 1 95 ? 19.020 -9.175 2.203 1.00 98.75 95 ILE A N 1
ATOM 764 C CA . ILE A 1 95 ? 18.504 -8.160 3.138 1.00 98.75 95 ILE A CA 1
ATOM 765 C C . ILE A 1 95 ? 17.046 -8.458 3.515 1.00 98.75 95 ILE A C 1
ATOM 767 O O . ILE A 1 95 ? 16.685 -8.409 4.694 1.00 98.75 95 ILE A O 1
ATOM 771 N N . TYR A 1 96 ? 16.206 -8.823 2.543 1.00 98.62 96 TYR A N 1
ATOM 772 C CA . TYR A 1 96 ? 14.823 -9.219 2.803 1.00 98.62 96 TYR A CA 1
ATOM 773 C C . TYR A 1 96 ? 14.745 -10.401 3.779 1.00 98.62 96 TYR A C 1
ATOM 775 O O . TYR A 1 96 ? 13.991 -10.350 4.755 1.00 98.62 96 TYR A O 1
ATOM 783 N N . ASN A 1 97 ? 15.553 -11.442 3.572 1.00 98.75 97 ASN A N 1
ATOM 784 C CA . ASN A 1 97 ? 15.568 -12.614 4.445 1.00 98.75 97 ASN A CA 1
ATOM 785 C C . ASN A 1 97 ? 16.088 -12.307 5.854 1.00 98.75 97 ASN A C 1
ATOM 787 O O . ASN A 1 97 ? 15.571 -12.875 6.816 1.00 98.75 97 ASN A O 1
ATOM 791 N N . GLN A 1 98 ? 17.026 -11.370 6.005 1.00 98.75 98 GLN A N 1
ATOM 792 C CA . GLN A 1 98 ? 17.471 -10.889 7.318 1.00 98.75 98 GLN A CA 1
ATOM 793 C C . GLN A 1 98 ? 16.360 -10.137 8.069 1.00 98.75 98 GLN A C 1
ATOM 795 O O . GLN A 1 98 ? 16.213 -10.296 9.280 1.00 98.75 98 GLN A O 1
ATOM 800 N N . LEU A 1 99 ? 15.532 -9.360 7.362 1.00 98.69 99 LEU A N 1
ATOM 801 C CA . LEU A 1 99 ? 14.406 -8.621 7.950 1.00 98.69 99 LEU A CA 1
ATOM 802 C C . LEU A 1 99 ? 13.168 -9.491 8.202 1.00 98.69 99 LEU A C 1
ATOM 804 O O . LEU A 1 99 ? 12.330 -9.160 9.047 1.00 98.69 99 LEU A O 1
ATOM 808 N N . LYS A 1 100 ? 13.033 -10.608 7.486 1.00 98.69 100 LYS A N 1
ATOM 809 C CA . LYS A 1 100 ? 11.852 -11.477 7.518 1.00 98.69 100 LYS A CA 1
ATOM 810 C C . LYS A 1 100 ? 11.451 -11.929 8.931 1.00 98.69 100 LYS A C 1
ATOM 812 O O . LYS A 1 100 ? 10.259 -11.824 9.230 1.00 98.69 100 LYS A O 1
ATOM 817 N N . PRO A 1 101 ? 12.351 -12.371 9.836 1.00 98.75 101 PRO A N 1
ATOM 818 C CA . PRO A 1 101 ? 11.961 -12.740 11.199 1.00 98.75 101 PRO A CA 1
ATOM 819 C C . PRO A 1 101 ? 11.326 -11.580 11.977 1.00 98.75 101 PRO A C 1
ATOM 821 O O . PRO A 1 101 ? 10.309 -11.772 12.646 1.00 98.75 101 PRO A O 1
ATOM 824 N N . LEU A 1 102 ? 11.876 -10.368 11.851 1.00 98.75 102 LEU A N 1
ATOM 825 C CA . LEU A 1 102 ? 11.321 -9.169 12.479 1.00 98.75 102 LEU A CA 1
ATOM 826 C C . LEU A 1 102 ? 9.942 -8.838 11.896 1.00 98.75 102 LEU A C 1
ATOM 828 O O . LEU A 1 102 ? 8.978 -8.662 12.642 1.00 98.75 102 LEU A O 1
ATOM 832 N N . TYR A 1 103 ? 9.832 -8.820 10.565 1.00 98.69 103 TYR A N 1
ATOM 833 C CA . TYR A 1 103 ? 8.576 -8.534 9.876 1.00 98.69 103 TYR A CA 1
ATOM 834 C C . TYR A 1 103 ? 7.475 -9.530 10.245 1.00 98.69 103 TYR A C 1
ATOM 836 O O . TYR A 1 103 ? 6.347 -9.123 10.505 1.00 98.69 103 TYR A O 1
ATOM 844 N N . LEU A 1 104 ? 7.777 -10.829 10.315 1.00 98.81 104 LEU A N 1
ATOM 845 C CA . LEU A 1 104 ? 6.782 -11.850 10.651 1.00 98.81 104 LEU A CA 1
ATOM 846 C C . LEU A 1 104 ? 6.272 -11.719 12.092 1.00 98.81 104 LEU A C 1
ATOM 848 O O . LEU A 1 104 ? 5.070 -11.888 12.319 1.00 98.81 104 LEU A O 1
ATOM 852 N N . ASN A 1 105 ? 7.142 -11.373 13.047 1.00 98.75 105 ASN A N 1
ATOM 853 C CA . ASN A 1 105 ? 6.732 -11.095 14.426 1.00 98.75 105 ASN A CA 1
ATOM 854 C C . ASN A 1 105 ? 5.858 -9.836 14.508 1.00 98.75 105 ASN A C 1
ATOM 856 O O . ASN A 1 105 ? 4.769 -9.886 15.086 1.00 98.75 105 ASN A O 1
ATOM 860 N N . LEU A 1 106 ? 6.275 -8.743 13.860 1.00 98.69 106 LEU A N 1
ATOM 861 C CA . LEU A 1 106 ? 5.487 -7.511 13.769 1.00 98.69 106 LEU A CA 1
ATOM 862 C C . LEU A 1 106 ? 4.121 -7.771 13.118 1.00 98.69 106 LEU A C 1
ATOM 864 O O . LEU A 1 106 ? 3.086 -7.404 13.669 1.00 98.69 106 LEU A O 1
ATOM 868 N N . HIS A 1 107 ? 4.101 -8.463 11.979 1.00 98.81 107 HIS A N 1
ATOM 869 C CA . HIS A 1 107 ? 2.887 -8.840 11.262 1.00 98.81 107 HIS A CA 1
ATOM 870 C C . HIS A 1 107 ? 1.947 -9.668 12.146 1.00 98.81 107 HIS A C 1
ATOM 872 O O . HIS A 1 107 ? 0.751 -9.387 12.209 1.00 98.81 107 HIS A O 1
ATOM 878 N N . ALA A 1 108 ? 2.453 -10.684 12.852 1.00 98.81 108 ALA A N 1
ATOM 879 C CA . ALA A 1 108 ? 1.636 -11.514 13.736 1.00 98.81 108 ALA A CA 1
ATOM 880 C C . ALA A 1 108 ? 1.050 -10.715 14.915 1.00 98.81 108 ALA A C 1
ATOM 882 O O . ALA A 1 108 ? -0.134 -10.876 15.232 1.00 98.81 108 ALA A O 1
ATOM 883 N N . TYR A 1 109 ? 1.850 -9.837 15.524 1.00 98.69 109 TYR A N 1
ATOM 884 C CA . TYR A 1 109 ? 1.427 -8.945 16.603 1.00 98.69 109 TYR A CA 1
ATOM 885 C C . TYR A 1 109 ? 0.326 -7.977 16.144 1.00 98.69 109 TYR A C 1
ATOM 887 O O . TYR A 1 109 ? -0.757 -7.934 16.735 1.00 98.69 109 TYR A O 1
ATOM 895 N N . VAL A 1 110 ? 0.546 -7.282 15.025 1.00 98.69 110 VAL A N 1
ATOM 896 C CA . VAL A 1 110 ? -0.433 -6.367 14.422 1.00 98.69 110 VAL A CA 1
ATOM 897 C C . VAL A 1 110 ? -1.708 -7.118 14.045 1.00 98.69 110 VAL A C 1
ATOM 899 O O . VAL A 1 110 ? -2.802 -6.700 14.418 1.00 98.69 110 VAL A O 1
ATOM 902 N N . ARG A 1 111 ? -1.602 -8.287 13.398 1.00 98.81 111 ARG A N 1
ATOM 903 C CA . ARG A 1 111 ? -2.760 -9.124 13.040 1.00 98.81 111 ARG A CA 1
ATOM 904 C C . ARG A 1 111 ? -3.612 -9.482 14.256 1.00 98.81 111 ARG A C 1
ATOM 906 O O . ARG A 1 111 ? -4.838 -9.478 14.162 1.00 98.81 111 ARG A O 1
ATOM 913 N N . ARG A 1 112 ? -2.994 -9.774 15.406 1.00 98.69 112 ARG A N 1
ATOM 914 C CA . ARG A 1 112 ? -3.715 -10.039 16.660 1.00 98.69 112 ARG A CA 1
ATOM 915 C C . ARG A 1 112 ? -4.472 -8.805 17.150 1.00 98.69 112 ARG A C 1
ATOM 917 O O . ARG A 1 112 ? -5.622 -8.945 17.560 1.00 98.69 112 ARG A O 1
ATOM 924 N N . ALA A 1 113 ? -3.854 -7.630 17.130 1.00 98.38 113 ALA A N 1
ATOM 925 C CA . ALA A 1 113 ? -4.500 -6.382 17.530 1.00 98.38 113 ALA A CA 1
ATOM 926 C C . ALA A 1 113 ? -5.675 -6.024 16.602 1.00 98.38 113 ALA A C 1
ATOM 928 O O . ALA A 1 113 ? -6.778 -5.747 17.072 1.00 98.38 113 ALA A O 1
ATOM 929 N N . LEU A 1 114 ? -5.489 -6.165 15.288 1.00 98.56 114 LEU A N 1
ATOM 930 C CA . LEU A 1 114 ? -6.554 -5.982 14.301 1.00 98.56 114 LEU A CA 1
ATOM 931 C C . LEU A 1 114 ? -7.696 -6.987 14.490 1.00 98.56 114 LEU A C 1
ATOM 933 O O . LEU A 1 114 ? -8.859 -6.608 14.407 1.00 98.56 114 LEU A O 1
ATOM 937 N N . HIS A 1 115 ? -7.394 -8.245 14.823 1.00 98.62 115 HIS A N 1
ATOM 938 C CA . HIS A 1 115 ? -8.417 -9.224 15.195 1.00 98.62 115 HIS A CA 1
ATOM 939 C C . HIS A 1 115 ? -9.201 -8.795 16.439 1.00 98.62 115 HIS A C 1
ATOM 941 O O . HIS A 1 115 ? -10.410 -8.996 16.487 1.00 98.62 115 HIS A O 1
ATOM 947 N N . LYS A 1 116 ? -8.554 -8.222 17.462 1.00 98.00 116 LYS A N 1
ATOM 948 C CA . LYS A 1 116 ? -9.268 -7.704 18.643 1.00 98.00 116 LYS A CA 1
ATOM 949 C C . LYS A 1 116 ? -10.210 -6.554 18.268 1.00 98.00 116 LYS A C 1
ATOM 951 O O . LYS A 1 116 ? -11.314 -6.499 18.791 1.00 98.00 116 LYS A O 1
ATOM 956 N N . LYS A 1 117 ? -9.788 -5.670 17.357 1.00 97.88 117 LYS A N 1
ATOM 957 C CA . LYS A 1 117 ? -10.569 -4.502 16.921 1.00 97.88 117 LYS A CA 1
ATOM 958 C C . LYS A 1 117 ? -11.728 -4.854 15.984 1.00 97.88 117 LYS A C 1
ATOM 960 O O . LYS A 1 117 ? -12.840 -4.390 16.201 1.00 97.88 117 LYS A O 1
ATOM 965 N N . TYR A 1 118 ? -11.461 -5.632 14.937 1.00 98.25 118 TYR A N 1
ATOM 966 C CA . TYR A 1 118 ? -12.412 -5.912 13.855 1.00 98.25 118 TYR A CA 1
ATOM 967 C C . TYR A 1 118 ? -13.120 -7.268 14.013 1.00 98.25 118 TYR A C 1
ATOM 969 O O . TYR A 1 118 ? -14.157 -7.503 13.403 1.00 98.25 118 TYR A O 1
ATOM 977 N N . GLY A 1 119 ? -12.612 -8.166 14.855 1.00 98.06 119 GLY A N 1
ATOM 978 C CA . GLY A 1 119 ? -13.207 -9.478 15.098 1.00 98.06 119 GLY A CA 1
ATOM 979 C C . GLY A 1 119 ? -12.801 -10.555 14.086 1.00 98.06 119 GLY A C 1
ATOM 980 O O . GLY A 1 119 ? -12.244 -10.292 13.015 1.00 98.06 119 GLY A O 1
ATOM 981 N N . SER A 1 120 ? -13.108 -11.805 14.439 1.00 97.06 120 SER A N 1
ATOM 982 C CA . SER A 1 120 ? -12.720 -13.011 13.690 1.00 97.06 120 SER A CA 1
ATOM 983 C C . SER A 1 120 ? -13.364 -13.118 12.306 1.00 97.06 120 SER A C 1
ATOM 985 O O . SER A 1 120 ? -12.790 -13.743 11.417 1.00 97.06 120 SER A O 1
ATOM 987 N N . LYS A 1 121 ? -14.525 -12.477 12.103 1.00 97.00 121 LYS A N 1
ATOM 988 C CA . LYS A 1 121 ? -15.200 -12.393 10.798 1.00 97.00 121 LYS A CA 1
ATOM 989 C C . LYS A 1 121 ? -14.330 -11.703 9.743 1.00 97.00 121 LYS A C 1
ATOM 991 O O . LYS A 1 121 ? -14.398 -12.068 8.574 1.00 97.00 121 LYS A O 1
ATOM 996 N N . TYR A 1 122 ? -13.540 -10.706 10.143 1.00 97.69 122 TYR A N 1
ATOM 997 C CA . TYR A 1 122 ? -12.780 -9.864 9.216 1.00 97.69 122 TYR A CA 1
ATOM 998 C C . TYR A 1 122 ? -11.280 -10.156 9.212 1.00 97.69 122 TYR A C 1
ATOM 1000 O O . TYR A 1 122 ? -10.625 -9.938 8.194 1.00 97.69 122 TYR A O 1
ATOM 1008 N N . VAL A 1 123 ? -10.719 -10.651 10.318 1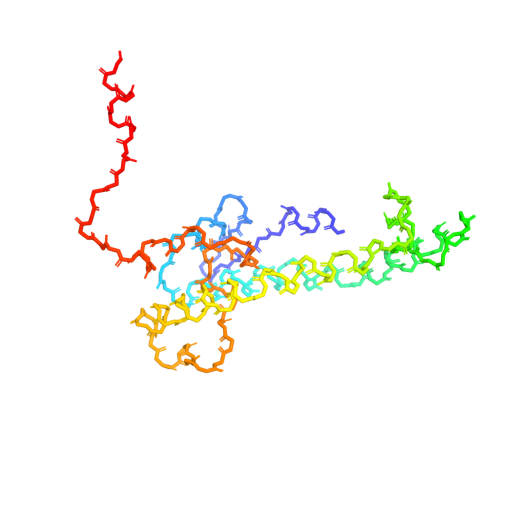.00 98.44 123 VAL A N 1
ATOM 1009 C CA . VAL A 1 123 ? -9.281 -10.922 10.436 1.00 98.44 123 VAL A CA 1
ATOM 1010 C C . VAL A 1 123 ? -9.066 -12.332 10.968 1.00 98.44 123 VAL A C 1
ATOM 1012 O O . VAL A 1 123 ? -9.401 -12.628 12.109 1.00 98.44 123 VAL A O 1
ATOM 1015 N N . HIS A 1 124 ? -8.449 -13.202 10.169 1.00 97.81 124 HIS A N 1
ATOM 1016 C CA . HIS A 1 124 ? -8.117 -14.565 10.582 1.00 97.81 124 HIS A CA 1
ATOM 1017 C C . HIS A 1 124 ? -6.708 -14.635 11.191 1.00 97.81 124 HIS A C 1
ATOM 1019 O O . HIS A 1 124 ? -5.732 -14.231 10.562 1.00 97.81 124 HIS A O 1
ATOM 1025 N N . LEU A 1 125 ? -6.555 -15.218 12.385 1.00 98.25 125 LEU A N 1
ATOM 1026 C CA . LEU A 1 125 ? -5.280 -15.221 13.134 1.00 98.25 125 LEU A CA 1
ATOM 1027 C C . LEU A 1 125 ? -4.135 -15.991 12.473 1.00 98.25 125 LEU A C 1
ATOM 1029 O O . LEU A 1 125 ? -2.978 -15.780 12.833 1.00 98.25 125 LEU A O 1
ATOM 1033 N N . LYS A 1 126 ? -4.451 -16.889 11.539 1.00 97.62 126 LYS A N 1
ATOM 1034 C CA . LYS A 1 126 ? -3.470 -17.654 10.754 1.00 97.62 126 LYS A CA 1
ATOM 1035 C C . LYS A 1 126 ? -3.440 -17.241 9.274 1.00 97.62 126 LYS A C 1
ATOM 1037 O O . LYS A 1 126 ? -2.713 -17.846 8.502 1.00 97.62 126 LYS A O 1
ATOM 1042 N N . GLY A 1 127 ? -4.242 -16.247 8.878 1.00 97.19 127 GLY A N 1
ATOM 1043 C CA . GLY A 1 127 ? -4.333 -15.758 7.497 1.00 97.19 127 GLY A CA 1
ATOM 1044 C C . GLY A 1 127 ? -3.561 -14.452 7.267 1.00 97.19 127 GLY A C 1
ATOM 1045 O O . GLY A 1 127 ? -2.982 -13.906 8.210 1.00 97.19 127 GLY A O 1
ATOM 1046 N N . PRO A 1 128 ? -3.535 -13.930 6.033 1.00 98.44 128 PRO A N 1
ATOM 1047 C CA . PRO A 1 128 ? -3.010 -12.594 5.761 1.00 98.44 128 PRO A CA 1
ATOM 1048 C C . PRO A 1 128 ? -3.887 -11.505 6.399 1.00 98.44 128 PRO A C 1
ATOM 1050 O O . PRO A 1 128 ? -5.060 -11.728 6.709 1.00 98.44 128 PRO A O 1
ATOM 1053 N N . ILE A 1 129 ? -3.321 -10.313 6.587 1.00 98.69 129 ILE A N 1
ATOM 1054 C CA . ILE A 1 129 ? -4.072 -9.130 7.026 1.00 98.69 129 ILE A CA 1
ATOM 1055 C C . ILE A 1 129 ? -4.821 -8.529 5.819 1.00 98.69 129 ILE A C 1
ATOM 1057 O O . ILE A 1 129 ? -4.213 -8.361 4.759 1.00 98.69 129 ILE A O 1
ATOM 1061 N N . PRO A 1 130 ? -6.111 -8.159 5.944 1.00 98.69 130 PRO A N 1
ATOM 1062 C CA . PRO A 1 130 ? -6.800 -7.396 4.906 1.00 98.69 130 PRO A CA 1
ATOM 1063 C C . PRO A 1 130 ? -6.103 -6.054 4.626 1.00 98.69 130 PRO A C 1
ATOM 1065 O O . PRO A 1 130 ? -5.916 -5.235 5.524 1.00 98.69 130 PRO A O 1
ATOM 1068 N N . ALA A 1 131 ? -5.753 -5.801 3.363 1.00 98.69 131 ALA A N 1
ATOM 1069 C CA . ALA A 1 131 ? -4.875 -4.691 2.969 1.00 98.69 131 ALA A CA 1
ATOM 1070 C C . ALA A 1 131 ? -5.427 -3.272 3.228 1.00 98.69 131 ALA A C 1
ATOM 1072 O O . ALA A 1 131 ? -4.677 -2.307 3.136 1.00 98.69 131 ALA A O 1
ATOM 1073 N N . HIS A 1 132 ? -6.719 -3.127 3.528 1.00 98.75 132 HIS A N 1
ATOM 1074 C CA . HIS A 1 132 ? -7.355 -1.834 3.805 1.00 98.75 132 HIS A CA 1
ATOM 1075 C C . HIS A 1 132 ? -7.337 -1.450 5.294 1.00 98.75 132 HIS A C 1
ATOM 1077 O O . HIS A 1 132 ? -7.829 -0.388 5.646 1.00 98.75 132 HIS A O 1
ATOM 1083 N N . LEU A 1 133 ? -6.770 -2.282 6.176 1.00 98.69 133 LEU A N 1
ATOM 1084 C CA . LEU A 1 133 ? -6.805 -2.076 7.634 1.00 98.69 133 LEU A CA 1
ATOM 1085 C C . LEU A 1 133 ? -5.492 -1.548 8.227 1.00 98.69 133 LEU A C 1
ATOM 1087 O O . LEU A 1 133 ? -5.299 -1.595 9.438 1.00 98.69 133 LEU A O 1
ATOM 1091 N N . LEU A 1 134 ? -4.561 -1.111 7.381 1.00 98.56 134 LEU A N 1
ATOM 1092 C CA . LEU A 1 134 ? -3.177 -0.827 7.770 1.00 98.56 134 LEU A CA 1
ATOM 1093 C C . LEU A 1 134 ? -2.839 0.669 7.752 1.00 98.56 134 LEU A C 1
ATOM 1095 O O . LEU A 1 134 ? -1.672 1.036 7.666 1.00 98.56 134 LEU A O 1
ATOM 1099 N N . GLY A 1 135 ? -3.849 1.539 7.844 1.00 97.75 135 GLY A N 1
ATOM 1100 C CA . GLY A 1 135 ? -3.640 2.973 8.062 1.00 97.75 135 GLY A CA 1
ATOM 1101 C C . GLY A 1 135 ? -3.144 3.754 6.839 1.00 97.75 135 GLY A C 1
ATOM 1102 O O . GLY A 1 135 ? -2.779 4.919 6.961 1.00 97.75 135 GLY A O 1
ATOM 1103 N N . SER A 1 136 ? -3.064 3.121 5.667 1.00 97.94 136 SER A N 1
ATOM 1104 C CA . SER A 1 136 ? -2.645 3.751 4.412 1.00 97.94 136 SER A CA 1
ATOM 1105 C C . SER A 1 136 ? -3.304 3.073 3.210 1.00 97.94 136 SER A C 1
ATOM 1107 O O . SER A 1 136 ? -3.631 1.885 3.255 1.00 97.94 136 SER A O 1
ATOM 1109 N N . MET A 1 137 ? -3.466 3.807 2.104 1.00 98.50 137 MET A N 1
ATOM 1110 C CA . MET A 1 137 ? -4.133 3.331 0.876 1.00 98.50 137 MET A CA 1
ATOM 1111 C C . MET A 1 137 ? -3.518 2.041 0.285 1.00 98.50 137 MET A C 1
ATOM 1113 O O . MET A 1 137 ? -4.204 1.232 -0.363 1.00 98.50 137 MET A O 1
ATOM 1117 N N . TRP A 1 138 ? -2.222 1.827 0.523 1.00 98.50 138 TRP A N 1
ATOM 1118 C CA . TRP A 1 138 ? -1.447 0.698 -0.004 1.00 98.50 138 TRP A CA 1
ATOM 1119 C C . TRP A 1 138 ? -0.828 -0.194 1.069 1.00 98.50 138 TRP A C 1
ATOM 1121 O O . TRP A 1 138 ? -0.105 -1.119 0.715 1.00 98.50 138 TRP A O 1
ATOM 1131 N N . ALA A 1 139 ? -1.097 0.062 2.353 1.00 98.25 139 ALA A N 1
ATOM 1132 C CA . ALA A 1 139 ? -0.481 -0.658 3.469 1.00 98.25 139 ALA A CA 1
ATOM 1133 C C . ALA A 1 139 ? 1.064 -0.610 3.493 1.00 98.25 139 ALA A C 1
ATOM 1135 O O . ALA A 1 139 ? 1.700 -1.497 4.062 1.00 98.25 139 ALA A O 1
ATOM 1136 N N . GLN A 1 140 ? 1.667 0.420 2.889 1.00 97.31 140 GLN A N 1
ATOM 1137 C CA . GLN A 1 140 ? 3.125 0.580 2.791 1.00 97.31 140 GLN A CA 1
ATOM 1138 C C . GLN A 1 140 ? 3.772 1.080 4.093 1.00 97.31 140 GLN A C 1
ATOM 1140 O O . GLN A 1 140 ? 4.955 0.856 4.321 1.00 97.31 140 GLN A O 1
ATOM 1145 N N . SER A 1 141 ? 2.988 1.740 4.949 1.00 96.31 141 SER A N 1
ATOM 1146 C CA . SER A 1 141 ? 3.355 2.145 6.308 1.00 96.31 141 SER A CA 1
ATOM 1147 C C . SER A 1 141 ? 2.166 1.919 7.234 1.00 96.31 141 SER A C 1
ATOM 1149 O O . SER A 1 141 ? 1.021 2.106 6.813 1.00 96.31 141 SER A O 1
ATOM 1151 N N . TRP A 1 142 ? 2.443 1.491 8.470 1.00 98.31 142 TRP A N 1
ATOM 1152 C CA . TRP A 1 142 ? 1.447 1.109 9.483 1.00 98.31 142 TRP A CA 1
ATOM 1153 C C . TRP A 1 142 ? 1.462 2.044 10.704 1.00 98.31 142 TRP A C 1
ATOM 1155 O O . TRP A 1 142 ? 0.859 1.748 11.732 1.00 98.31 142 TRP A O 1
ATOM 1165 N N . ASN A 1 143 ? 2.149 3.183 10.617 1.00 97.06 143 ASN A N 1
ATOM 1166 C CA . ASN A 1 143 ? 2.237 4.171 11.697 1.00 97.06 143 ASN A CA 1
ATOM 1167 C C . ASN A 1 143 ? 0.858 4.708 12.127 1.00 97.06 143 ASN A C 1
ATOM 1169 O O . ASN A 1 143 ? 0.615 4.897 13.315 1.00 97.06 143 ASN A O 1
ATOM 1173 N N . ASN A 1 144 ? -0.074 4.885 11.189 1.00 97.62 144 ASN A N 1
ATOM 1174 C CA . ASN A 1 144 ? -1.395 5.453 11.481 1.00 97.62 144 ASN A CA 1
ATOM 1175 C C . ASN A 1 144 ? -2.289 4.532 12.334 1.00 97.62 144 ASN A C 1
ATOM 1177 O O . ASN A 1 144 ? -3.199 5.007 13.007 1.00 97.62 144 ASN A O 1
ATOM 1181 N N . ILE A 1 145 ? -1.992 3.227 12.399 1.00 97.88 145 ILE A N 1
ATOM 1182 C CA . ILE A 1 145 ? -2.699 2.292 13.291 1.00 97.88 145 ILE A CA 1
ATOM 1183 C C . ILE A 1 145 ? -2.039 2.157 14.668 1.00 97.88 145 ILE A C 1
ATOM 1185 O O . ILE A 1 145 ? -2.424 1.275 15.435 1.00 97.88 145 ILE A O 1
ATOM 1189 N N . TYR A 1 146 ? -1.074 3.018 15.017 1.00 95.44 146 TYR A N 1
ATOM 1190 C CA . TYR A 1 146 ? -0.338 2.949 16.286 1.00 95.44 146 TYR A CA 1
ATOM 1191 C C . TYR A 1 146 ? -1.262 2.849 17.506 1.00 95.44 146 TYR A C 1
ATOM 1193 O O . TYR A 1 146 ? -1.060 1.986 18.358 1.00 95.44 146 TYR A O 1
ATOM 1201 N N . LYS A 1 147 ? -2.346 3.637 17.541 1.00 92.50 147 LYS A N 1
ATOM 1202 C CA . LYS A 1 147 ? -3.348 3.598 18.624 1.00 92.50 147 LYS A CA 1
ATOM 1203 C C . LYS A 1 147 ? -3.996 2.217 18.810 1.00 92.50 147 LYS A C 1
ATOM 1205 O O . LYS A 1 147 ? -4.405 1.888 19.916 1.00 92.50 147 LYS A O 1
ATOM 1210 N N . LEU A 1 148 ? -4.089 1.403 17.754 1.00 95.12 148 LEU A N 1
ATOM 1211 C CA . LEU A 1 148 ? -4.661 0.052 17.812 1.00 95.12 148 LEU A CA 1
ATOM 1212 C C . LEU A 1 148 ? -3.657 -1.001 18.289 1.00 95.12 148 LEU A C 1
ATOM 1214 O O . LEU A 1 148 ? -4.062 -2.053 18.779 1.00 95.12 148 LEU A O 1
ATOM 1218 N N . VAL A 1 149 ? -2.361 -0.748 18.099 1.00 96.50 149 VAL A N 1
ATOM 1219 C CA . VAL A 1 149 ? -1.286 -1.732 18.302 1.00 96.50 149 VAL A CA 1
ATOM 1220 C C . VAL A 1 149 ? -0.324 -1.335 19.421 1.00 96.50 149 VAL A C 1
ATOM 1222 O O . VAL A 1 149 ? 0.692 -1.997 19.619 1.00 96.50 149 VAL A O 1
ATOM 1225 N N . MET A 1 150 ? -0.626 -0.268 20.157 1.00 94.50 150 MET A N 1
ATOM 1226 C CA . MET A 1 150 ? 0.204 0.254 21.236 1.00 94.50 150 MET A CA 1
ATOM 1227 C C . MET A 1 150 ? 0.479 -0.831 22.299 1.00 94.50 150 MET A C 1
ATOM 1229 O O . MET A 1 150 ? -0.474 -1.347 22.885 1.00 94.50 150 MET A O 1
ATOM 1233 N N . PRO A 1 151 ? 1.753 -1.192 22.561 1.00 94.06 151 PRO A N 1
ATOM 1234 C CA . PRO A 1 151 ? 2.081 -2.267 23.502 1.00 94.06 151 PRO A CA 1
ATOM 1235 C C . PRO A 1 151 ? 1.701 -1.961 24.954 1.00 94.06 151 PRO A C 1
ATOM 1237 O O . PRO A 1 151 ? 1.236 -2.849 25.665 1.00 94.06 151 PRO A O 1
ATOM 1240 N N . TYR A 1 152 ? 1.869 -0.703 25.374 1.00 93.12 152 TYR A N 1
ATOM 1241 C CA . TYR A 1 152 ? 1.631 -0.245 26.744 1.00 93.12 152 TYR A CA 1
ATOM 1242 C C . TYR A 1 152 ? 0.730 1.001 26.745 1.00 93.12 152 TYR A C 1
ATOM 1244 O O . TYR A 1 152 ? 1.244 2.116 26.761 1.00 93.12 152 TYR A O 1
ATOM 1252 N N . PRO A 1 153 ? -0.607 0.840 26.731 1.00 87.12 153 PRO A N 1
ATOM 1253 C CA . PRO A 1 153 ? -1.558 1.953 26.608 1.00 87.12 153 PRO A CA 1
ATOM 1254 C C . PRO A 1 153 ? -1.507 3.002 27.722 1.00 87.12 153 PRO A C 1
ATOM 1256 O O . PRO A 1 153 ? -2.019 4.103 27.556 1.00 87.12 153 PRO A O 1
ATOM 1259 N N . THR A 1 154 ? -0.937 2.646 28.873 1.00 88.38 154 THR A N 1
ATOM 1260 C CA . THR A 1 154 ? -0.847 3.505 30.060 1.00 88.38 154 THR A CA 1
ATOM 1261 C C . THR A 1 154 ? 0.508 4.197 30.199 1.00 88.38 154 THR A C 1
ATOM 1263 O O . THR A 1 154 ? 0.698 4.958 31.144 1.00 88.38 154 THR A O 1
ATOM 1266 N N . ALA A 1 155 ? 1.470 3.911 29.317 1.00 87.38 155 ALA A N 1
ATOM 1267 C CA . ALA A 1 155 ? 2.768 4.575 29.336 1.00 87.38 155 ALA A CA 1
ATOM 1268 C C . ALA A 1 155 ? 2.642 5.999 28.774 1.00 87.38 155 ALA A C 1
ATOM 1270 O O . ALA A 1 155 ? 1.916 6.229 27.807 1.00 87.38 155 ALA A O 1
ATOM 1271 N N . SER A 1 156 ? 3.352 6.959 29.369 1.00 79.31 156 SER A N 1
ATOM 1272 C CA . SER A 1 156 ? 3.385 8.329 28.862 1.00 79.31 156 SER A CA 1
ATOM 1273 C C . SER A 1 156 ? 4.094 8.392 27.508 1.00 79.31 156 SER A C 1
ATOM 1275 O O . SER A 1 156 ? 5.120 7.746 27.283 1.00 79.31 156 SER A O 1
ATOM 1277 N N . HIS A 1 157 ? 3.551 9.200 26.601 1.00 79.75 157 HIS A N 1
ATOM 1278 C CA . HIS A 1 157 ? 4.205 9.545 25.346 1.00 79.75 157 HIS A CA 1
ATOM 1279 C C . HIS A 1 157 ? 4.770 10.953 25.443 1.00 79.75 157 HIS A C 1
ATOM 1281 O O . HIS A 1 157 ? 4.141 11.845 26.011 1.00 79.75 157 HIS A O 1
ATOM 1287 N N . VAL A 1 158 ? 5.962 11.142 24.886 1.00 82.75 158 VAL A N 1
ATOM 1288 C CA . VAL A 1 158 ? 6.556 12.469 24.766 1.00 82.75 158 VAL A CA 1
ATOM 1289 C C . VAL A 1 158 ? 5.819 13.201 23.647 1.00 82.75 158 VAL A C 1
ATOM 1291 O O . VAL A 1 158 ? 5.979 12.859 22.478 1.00 82.75 158 VAL A O 1
ATOM 1294 N N . ASP A 1 159 ? 5.005 14.183 24.020 1.00 82.56 159 ASP A N 1
ATOM 1295 C CA . ASP A 1 159 ? 4.423 15.165 23.110 1.00 82.56 159 ASP A CA 1
ATOM 1296 C C . ASP A 1 159 ? 4.970 16.541 23.493 1.00 82.56 159 ASP A C 1
ATOM 1298 O O . ASP A 1 159 ? 4.714 17.032 24.591 1.00 82.56 159 ASP A O 1
ATOM 1302 N N . ALA A 1 160 ? 5.775 17.119 22.601 1.00 86.56 160 ALA A N 1
ATOM 1303 C CA . ALA A 1 160 ? 6.391 18.426 22.799 1.00 86.56 160 ALA A CA 1
ATOM 1304 C C . ALA A 1 160 ? 5.532 19.576 22.248 1.00 86.56 160 ALA A C 1
ATOM 1306 O O . ALA A 1 160 ? 5.862 20.739 22.480 1.00 86.56 160 ALA A O 1
ATOM 1307 N N . THR A 1 161 ? 4.450 19.290 21.511 1.00 84.50 161 THR A N 1
ATOM 1308 C CA . THR A 1 161 ? 3.625 20.319 20.863 1.00 84.50 161 THR A CA 1
ATOM 1309 C C . THR A 1 161 ? 3.062 21.340 21.859 1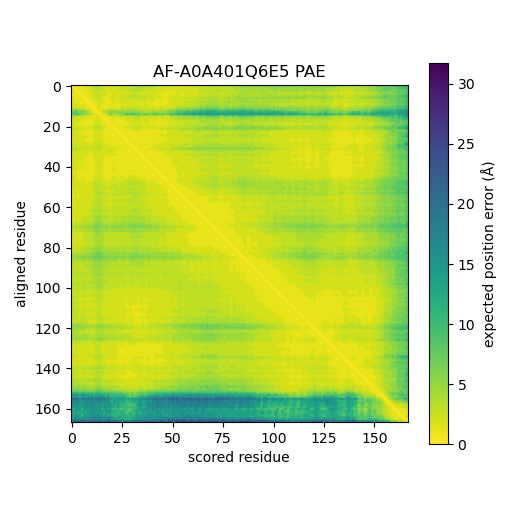.00 84.50 161 THR A C 1
ATOM 1311 O O . THR A 1 161 ? 3.211 22.534 21.592 1.00 84.50 161 THR A O 1
ATOM 1314 N N . PRO A 1 162 ? 2.499 20.955 23.023 1.00 88.88 162 PRO A N 1
ATOM 1315 C CA . PRO A 1 162 ? 2.020 21.930 24.005 1.00 88.88 162 PRO A CA 1
ATOM 1316 C C . PRO A 1 162 ? 3.121 22.881 24.500 1.00 88.88 162 PRO A C 1
ATOM 1318 O O . PRO A 1 162 ? 2.885 24.077 24.643 1.00 88.88 162 PRO A O 1
ATOM 1321 N N . GLN A 1 163 ? 4.338 22.373 24.715 1.00 90.81 163 GLN A N 1
ATOM 1322 C CA . GLN A 1 163 ? 5.491 23.154 25.174 1.00 90.81 163 GLN A CA 1
ATOM 1323 C C . GLN A 1 163 ? 6.070 24.053 24.076 1.00 90.81 163 GLN A C 1
ATOM 1325 O O . GLN A 1 163 ? 6.665 25.078 24.392 1.00 90.81 163 GLN A O 1
ATOM 1330 N N . MET A 1 164 ? 5.916 23.687 22.801 1.00 92.56 164 MET A N 1
ATOM 1331 C CA . MET A 1 164 ? 6.302 24.538 21.671 1.00 92.56 164 MET A CA 1
ATOM 1332 C C . MET A 1 164 ? 5.322 25.696 21.458 1.00 92.56 164 MET A C 1
ATOM 1334 O O . MET A 1 164 ? 5.754 26.779 21.094 1.00 92.56 164 MET A O 1
ATOM 1338 N N . VAL A 1 165 ? 4.021 25.482 21.684 1.00 93.25 165 VAL A N 1
ATOM 1339 C CA . VAL A 1 165 ? 2.988 26.534 21.572 1.00 93.25 165 VAL A CA 1
ATOM 1340 C C . VAL A 1 165 ? 3.062 27.535 22.730 1.00 93.25 165 VAL A C 1
ATOM 1342 O O . VAL A 1 165 ? 2.651 28.679 22.578 1.00 93.25 165 VAL A O 1
ATOM 1345 N N . ALA A 1 166 ? 3.559 27.100 23.889 1.00 92.31 166 ALA A N 1
ATOM 1346 C CA . ALA A 1 166 ? 3.676 27.926 25.089 1.00 92.31 166 ALA A CA 1
ATOM 1347 C C . ALA A 1 166 ? 4.928 28.834 25.132 1.00 92.31 166 ALA A C 1
ATOM 1349 O O . ALA A 1 166 ? 5.071 29.581 26.100 1.00 92.31 166 ALA A O 1
ATOM 1350 N N . GLN A 1 167 ? 5.830 28.742 24.144 1.00 72.31 167 GLN A N 1
ATOM 1351 C CA . GLN A 1 167 ? 6.996 29.629 23.968 1.00 72.31 167 GLN A CA 1
ATOM 1352 C C . GLN A 1 167 ? 6.642 30.826 23.086 1.00 72.31 167 GLN A C 1
ATOM 1354 O O . GLN A 1 167 ? 7.199 31.913 23.354 1.00 72.31 167 GLN A O 1
#

Nearest PDB structures (foldseek):
  7q3y-assembly1_A  TM=9.723E-01  e=8.760E-17  Homo sapiens
  4c2o-assembly1_A  TM=9.510E-01  e=3.941E-16  Homo sapiens
  7q4c-assembly1_A  TM=9.690E-01  e=3.127E-16  Homo sapiens
  7z70-assembly1_A  TM=9.531E-01  e=7.028E-16  Homo sapiens
  4c2p-assembly1_A  TM=9.591E-01  e=1.116E-15  Homo sapiens